Protein AF-A0A960GLC8-F1 (afdb_monomer)

Secondary structure (DSSP, 8-state):
-PPPHHHHHHHHHHHHHHHHHHHTS---PPP-PPP--EEEE--SSPPPHHHHHHTTEEEEE---SPPPP-

Radius of gyration: 28.13 Å; Cα contacts (8 Å, |Δi|>4): 32; chains: 1; bounding box: 76×26×39 Å

Mean predicted aligned error: 11.84 Å

Foldseek 3Di:
DDDDPVNVVVCVVVVVVVVVVVVVPPDDPPDDDDDPFDADEDDPDDDDPVVCVVVRGPYYDYDPDDDDDD

Structure (mmCIF, N/CA/C/O backbone):
data_AF-A0A960GLC8-F1
#
_entry.id   AF-A0A960GLC8-F1
#
loop_
_atom_site.group_PDB
_atom_site.id
_atom_site.type_symbol
_atom_site.label_atom_id
_atom_site.label_alt_id
_atom_site.label_comp_id
_atom_site.label_asym_id
_atom_site.label_entity_id
_atom_site.label_seq_id
_atom_site.pdbx_PDB_ins_code
_atom_site.Cartn_x
_atom_site.Cartn_y
_atom_site.Cartn_z
_atom_site.occupancy
_atom_site.B_iso_or_equiv
_atom_site.auth_seq_id
_atom_site.auth_comp_id
_atom_site.auth_asym_id
_atom_site.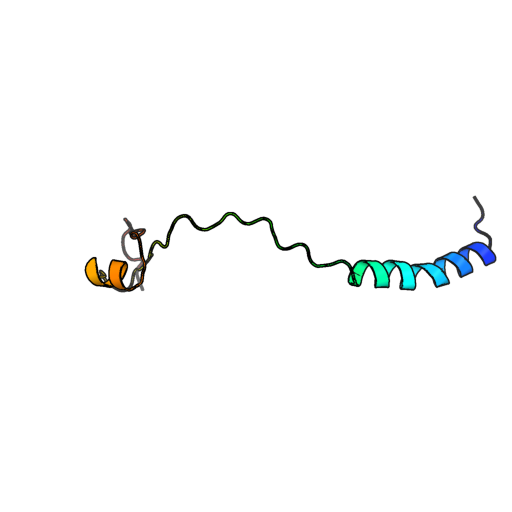auth_atom_id
_atom_site.pdbx_PDB_model_num
ATOM 1 N N . MET A 1 1 ? 59.167 6.003 -4.384 1.00 52.41 1 MET A N 1
ATOM 2 C CA . MET A 1 1 ? 58.981 6.189 -5.843 1.00 52.41 1 MET A CA 1
ATOM 3 C C . MET A 1 1 ? 58.799 7.670 -6.138 1.00 52.41 1 MET A C 1
ATOM 5 O O . MET A 1 1 ? 57.879 8.263 -5.595 1.00 52.41 1 MET A O 1
ATOM 9 N N . SER A 1 2 ? 59.681 8.278 -6.938 1.00 73.06 2 SER A N 1
ATOM 10 C CA . SER A 1 2 ? 59.524 9.671 -7.390 1.00 73.06 2 SER A CA 1
ATOM 11 C C . SER A 1 2 ? 58.627 9.701 -8.628 1.00 73.06 2 SER A C 1
ATOM 13 O O . SER A 1 2 ? 58.924 9.038 -9.623 1.00 73.06 2 SER A O 1
ATOM 15 N N . VAL A 1 3 ? 57.507 10.424 -8.572 1.00 75.88 3 VAL A N 1
ATOM 16 C CA . VAL A 1 3 ? 56.624 10.604 -9.732 1.00 75.8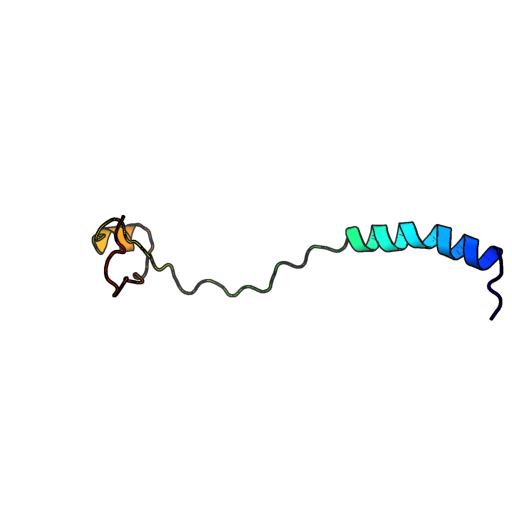8 3 VAL A CA 1
ATOM 17 C C . VAL A 1 3 ? 57.187 11.732 -10.596 1.00 75.88 3 VAL A C 1
ATOM 19 O O . VAL A 1 3 ? 57.283 12.877 -10.163 1.00 75.88 3 VAL A O 1
ATOM 22 N N . SER A 1 4 ? 57.560 11.422 -11.840 1.00 88.12 4 SER A N 1
ATOM 23 C CA . SER A 1 4 ? 58.009 12.436 -12.802 1.00 88.12 4 SER A CA 1
ATOM 24 C C . SER A 1 4 ? 56.885 13.427 -13.125 1.00 88.12 4 SER A C 1
ATOM 26 O O . SER A 1 4 ? 55.739 13.020 -13.325 1.00 88.12 4 SER A O 1
ATOM 28 N N . ARG A 1 5 ? 57.223 14.716 -13.282 1.00 88.31 5 ARG A N 1
ATOM 29 C CA . ARG A 1 5 ? 56.290 15.788 -13.699 1.00 88.31 5 ARG A CA 1
ATOM 30 C C . ARG A 1 5 ? 55.488 15.408 -14.948 1.00 88.31 5 ARG A C 1
ATOM 32 O O . ARG A 1 5 ? 54.306 15.707 -15.044 1.00 88.31 5 ARG A O 1
ATOM 39 N N . ARG A 1 6 ? 56.111 14.682 -15.880 1.00 88.19 6 ARG A N 1
ATOM 40 C CA . ARG A 1 6 ? 55.456 14.178 -17.095 1.00 88.19 6 ARG A CA 1
ATOM 41 C C . ARG A 1 6 ? 54.354 13.160 -16.788 1.00 88.19 6 ARG A C 1
ATOM 43 O O . ARG A 1 6 ? 53.315 13.191 -17.434 1.00 88.19 6 ARG A O 1
ATOM 50 N N . ASN A 1 7 ? 54.571 12.269 -15.822 1.00 85.62 7 ASN A N 1
ATOM 51 C CA . ASN A 1 7 ? 53.558 11.293 -15.414 1.00 85.62 7 ASN A CA 1
ATOM 52 C C . ASN A 1 7 ? 52.411 11.978 -14.673 1.00 85.62 7 ASN A C 1
ATOM 54 O O . ASN A 1 7 ? 51.257 11.653 -14.930 1.00 85.62 7 ASN A O 1
ATOM 58 N N . LEU A 1 8 ? 52.719 12.975 -13.839 1.00 86.44 8 LEU A N 1
ATOM 59 C CA . LEU A 1 8 ? 51.698 13.778 -13.170 1.00 86.44 8 LEU A CA 1
ATOM 60 C C . LEU A 1 8 ? 50.786 14.492 -14.181 1.00 86.44 8 LEU A C 1
ATOM 62 O O . LEU A 1 8 ? 49.568 14.415 -14.062 1.00 86.44 8 LEU A O 1
ATOM 66 N N . LEU A 1 9 ? 51.364 15.113 -15.214 1.00 89.62 9 LEU A N 1
ATOM 67 C CA . LEU A 1 9 ? 50.600 15.796 -16.265 1.00 89.62 9 LEU A CA 1
ATOM 68 C C . LEU A 1 9 ? 49.738 14.833 -17.094 1.00 89.62 9 LEU A C 1
ATOM 70 O O . LEU A 1 9 ? 48.598 15.155 -17.413 1.00 89.62 9 LEU A O 1
ATOM 74 N N . LYS A 1 10 ? 50.251 13.637 -17.410 1.00 85.75 10 LYS A N 1
ATOM 75 C CA . LYS A 1 10 ? 49.479 12.603 -18.119 1.00 85.75 10 LYS A CA 1
ATOM 76 C C . LYS A 1 10 ? 48.271 12.135 -17.311 1.00 85.75 10 LYS A C 1
ATOM 78 O O . LYS A 1 10 ? 47.190 12.000 -17.871 1.00 85.75 10 LYS A O 1
ATOM 83 N N . ILE A 1 11 ? 48.451 11.910 -16.009 1.00 83.12 11 ILE A N 1
ATOM 84 C CA . ILE A 1 11 ? 47.359 11.508 -15.116 1.00 83.12 11 ILE A CA 1
ATOM 85 C C . ILE A 1 11 ? 46.333 12.639 -15.020 1.00 83.12 11 ILE A C 1
ATOM 87 O O . ILE A 1 11 ? 45.160 12.404 -15.276 1.00 83.12 11 ILE A O 1
ATOM 91 N N . ALA A 1 12 ? 46.769 13.875 -14.758 1.00 84.19 12 ALA A N 1
ATOM 92 C CA . ALA A 1 12 ? 45.877 15.031 -14.652 1.00 84.19 12 ALA A CA 1
ATOM 93 C C . ALA A 1 12 ? 45.034 15.264 -15.920 1.00 84.19 12 ALA A C 1
ATOM 95 O O . ALA A 1 12 ? 43.870 15.637 -15.815 1.00 84.19 12 ALA A O 1
ATOM 96 N N . ALA A 1 13 ? 45.597 15.009 -17.104 1.00 83.25 13 ALA A N 1
ATOM 97 C CA . ALA A 1 13 ? 44.868 15.104 -18.367 1.00 83.25 13 ALA A CA 1
ATOM 98 C C . ALA A 1 13 ? 43.894 13.932 -18.602 1.00 83.25 13 ALA A C 1
ATOM 100 O O . ALA A 1 13 ? 42.845 14.124 -19.211 1.00 83.25 13 ALA A O 1
ATOM 101 N N . ALA A 1 14 ? 44.217 12.725 -18.128 1.00 80.62 14 ALA A N 1
ATOM 102 C CA . ALA A 1 14 ? 43.398 11.530 -18.343 1.00 80.62 14 ALA A CA 1
ATOM 103 C C . ALA A 1 14 ? 42.249 11.382 -17.328 1.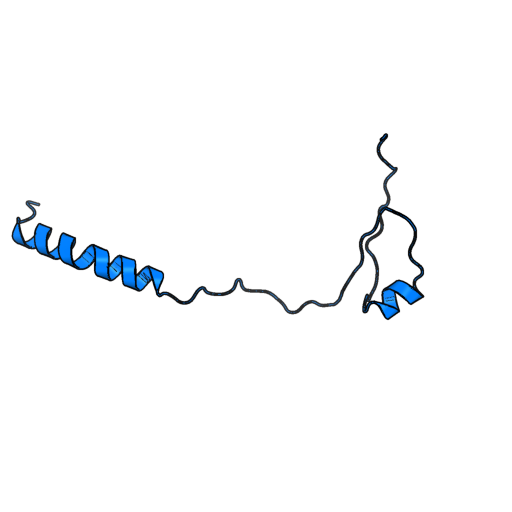00 80.62 14 ALA A C 1
ATOM 105 O O . ALA A 1 14 ? 41.201 10.830 -17.667 1.00 80.62 14 ALA A O 1
ATOM 106 N N . THR A 1 15 ? 42.411 11.886 -16.100 1.00 76.94 15 THR A N 1
ATOM 107 C CA . THR A 1 15 ? 41.418 11.741 -15.021 1.00 76.94 15 THR A CA 1
ATOM 108 C C . THR A 1 15 ? 40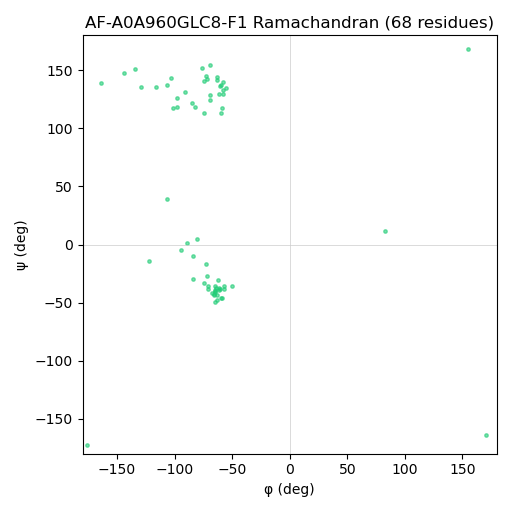.037 12.320 -15.372 1.00 76.94 15 THR A C 1
ATOM 110 O O . THR A 1 15 ? 39.054 11.607 -15.173 1.00 76.94 15 THR A O 1
ATOM 113 N N . PRO A 1 16 ? 39.899 13.540 -15.936 1.00 76.00 16 PRO A N 1
ATOM 114 C CA . PRO A 1 16 ? 38.585 14.092 -16.279 1.00 76.00 16 PRO A CA 1
ATOM 115 C C . PRO A 1 16 ? 37.861 13.272 -17.350 1.00 76.00 16 PRO A C 1
ATOM 117 O O . PRO A 1 16 ? 36.653 13.074 -17.260 1.00 76.00 16 PRO A O 1
ATOM 120 N N . ALA A 1 17 ? 38.603 12.747 -18.332 1.00 76.12 17 ALA A N 1
ATOM 121 C CA . ALA A 1 17 ? 38.046 11.889 -19.373 1.00 76.12 17 ALA A CA 1
ATOM 122 C C . ALA A 1 17 ? 37.543 10.557 -18.792 1.00 76.12 17 ALA A C 1
ATOM 124 O O . ALA A 1 17 ? 36.436 10.132 -19.109 1.00 76.12 17 ALA A O 1
ATOM 125 N N . ALA A 1 18 ? 38.306 9.931 -17.892 1.00 74.25 18 ALA A N 1
ATOM 126 C CA . ALA A 1 18 ? 37.899 8.685 -17.240 1.00 74.25 18 ALA A CA 1
ATOM 127 C C . ALA A 1 18 ? 36.660 8.863 -16.340 1.00 74.25 18 ALA A C 1
ATOM 129 O O . ALA A 1 18 ? 35.753 8.033 -16.370 1.00 74.25 18 ALA A O 1
ATOM 130 N N . VAL A 1 19 ? 36.587 9.963 -15.581 1.00 77.31 19 VAL A N 1
ATOM 131 C CA . VAL A 1 19 ? 35.418 10.288 -14.743 1.00 77.31 19 VAL A CA 1
ATOM 132 C C . VAL A 1 19 ? 34.195 10.615 -15.607 1.00 77.31 19 VAL A C 1
ATOM 134 O O . VAL A 1 19 ? 33.099 10.135 -15.323 1.00 77.31 19 VAL A O 1
ATOM 137 N N . GLY A 1 20 ? 34.384 11.367 -16.695 1.00 75.75 20 GLY A N 1
ATOM 138 C CA . GLY A 1 20 ? 33.326 11.684 -17.655 1.00 75.75 20 GLY A CA 1
ATOM 139 C C . GLY A 1 20 ? 32.749 10.443 -18.339 1.00 75.75 20 GLY A C 1
ATOM 140 O O . GLY A 1 20 ? 31.535 10.346 -18.478 1.00 75.75 20 GLY A O 1
ATOM 141 N N . LEU A 1 21 ? 33.580 9.452 -18.688 1.00 73.75 21 LEU A N 1
ATOM 142 C CA . LEU A 1 21 ? 33.099 8.160 -19.196 1.00 73.75 21 LEU A CA 1
ATOM 143 C C . LEU A 1 21 ? 32.303 7.375 -18.143 1.00 73.75 21 LEU A C 1
ATOM 145 O O . LEU A 1 21 ? 31.317 6.732 -18.489 1.00 73.75 21 LEU A O 1
ATOM 149 N N . GLY A 1 22 ? 32.690 7.453 -16.867 1.00 68.50 22 GLY A N 1
ATOM 150 C CA . GLY A 1 22 ? 31.936 6.843 -15.769 1.00 68.50 22 GLY A CA 1
ATOM 151 C C . GLY A 1 22 ? 30.525 7.422 -15.631 1.00 68.50 22 GLY A C 1
ATOM 152 O O . GLY A 1 22 ? 29.583 6.668 -15.405 1.00 68.50 22 GLY A O 1
ATOM 153 N N . ALA A 1 23 ? 30.360 8.729 -15.856 1.00 69.31 23 ALA A N 1
ATOM 154 C CA . ALA A 1 23 ? 29.063 9.413 -15.840 1.00 69.31 23 ALA A CA 1
ATOM 155 C C . ALA A 1 23 ? 28.171 9.094 -17.057 1.00 69.31 23 ALA A C 1
ATOM 157 O O . ALA A 1 23 ? 26.969 9.334 -17.011 1.00 69.31 23 ALA A O 1
ATOM 158 N N . LEU A 1 24 ? 28.747 8.547 -18.132 1.00 73.38 24 LEU A N 1
ATOM 159 C CA . LEU A 1 24 ? 28.013 8.035 -19.295 1.00 73.38 24 LEU A CA 1
ATOM 160 C C . LEU A 1 24 ? 27.633 6.556 -19.142 1.00 73.38 24 LEU A C 1
ATOM 162 O O . LEU A 1 24 ? 27.053 5.976 -20.062 1.00 73.38 24 LEU A O 1
ATOM 166 N N . SER A 1 25 ? 27.968 5.932 -18.007 1.00 72.50 25 SER A N 1
ATOM 167 C CA . SER A 1 25 ? 27.528 4.568 -17.725 1.00 72.50 25 SER A CA 1
ATOM 168 C C . SER A 1 25 ? 26.001 4.548 -17.685 1.00 72.50 25 SER A C 1
ATOM 170 O O . SER A 1 25 ? 25.414 5.378 -16.987 1.00 72.50 25 SER A O 1
ATOM 172 N N . PRO A 1 26 ? 25.344 3.629 -18.413 1.00 75.56 26 PRO A N 1
ATOM 173 C CA . PRO A 1 26 ? 23.901 3.502 -18.333 1.00 75.56 26 PRO A CA 1
ATOM 174 C C . PRO A 1 26 ? 23.517 3.216 -16.882 1.00 75.56 26 PRO A C 1
ATOM 176 O O . PRO A 1 26 ? 24.087 2.327 -16.245 1.00 75.56 26 PRO A O 1
ATOM 179 N N . GLU A 1 27 ? 22.571 3.992 -16.358 1.00 77.75 27 GLU A N 1
ATOM 180 C CA . GLU A 1 27 ? 21.991 3.743 -15.047 1.00 77.75 27 GLU A CA 1
ATOM 181 C C . GLU A 1 27 ? 21.367 2.345 -15.091 1.00 77.75 27 GLU A C 1
ATOM 183 O O . GLU A 1 27 ? 20.455 2.082 -15.877 1.00 77.75 27 GLU A O 1
ATOM 188 N N . VAL A 1 28 ? 21.928 1.408 -14.324 1.00 77.81 28 VAL A N 1
ATOM 189 C CA . VAL A 1 28 ? 21.375 0.058 -14.243 1.00 77.81 28 VAL A CA 1
ATOM 190 C C . VAL A 1 28 ? 20.116 0.173 -13.393 1.00 77.81 28 VAL A C 1
ATOM 192 O O . VAL A 1 28 ? 20.237 0.489 -12.205 1.00 77.81 28 VAL A O 1
ATOM 195 N N . PRO A 1 29 ? 18.914 -0.052 -13.957 1.00 78.62 29 PRO A N 1
ATOM 196 C CA . PRO A 1 29 ? 17.707 -0.008 -13.157 1.00 78.62 29 PRO A CA 1
ATOM 197 C C . PRO A 1 29 ? 17.829 -1.038 -12.029 1.00 78.62 29 PRO A C 1
ATOM 199 O O . PRO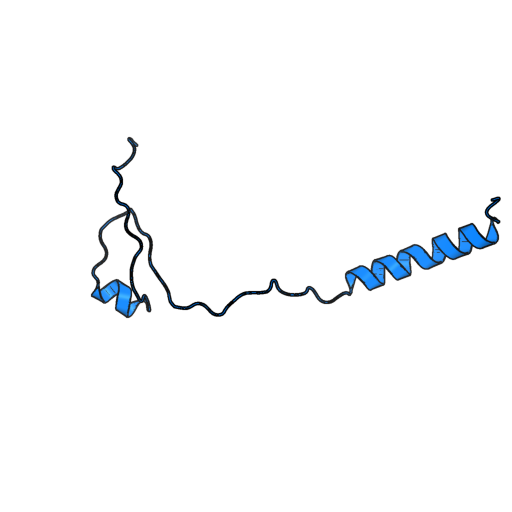 A 1 29 ? 18.357 -2.136 -12.254 1.00 78.62 29 PRO A O 1
ATOM 202 N N . PRO A 1 30 ? 17.371 -0.705 -10.812 1.00 82.06 30 PRO A N 1
ATOM 203 C CA . PRO A 1 30 ? 17.399 -1.652 -9.712 1.00 82.06 30 PRO A CA 1
ATOM 204 C C . PRO A 1 30 ? 16.669 -2.925 -10.137 1.00 82.06 30 PRO A C 1
ATOM 206 O O . PRO A 1 30 ? 15.586 -2.869 -10.726 1.00 82.06 30 PRO A O 1
ATOM 209 N N . ALA A 1 31 ? 17.273 -4.079 -9.850 1.00 81.44 31 ALA A N 1
ATOM 210 C CA . ALA A 1 31 ? 16.631 -5.354 -10.112 1.00 81.44 31 ALA A CA 1
ATOM 211 C C . ALA A 1 31 ? 15.308 -5.403 -9.335 1.00 81.44 31 ALA A C 1
ATOM 213 O O . ALA A 1 31 ? 15.298 -5.334 -8.106 1.00 81.44 31 ALA A O 1
ATOM 214 N N . SER A 1 32 ? 14.199 -5.495 -10.063 1.00 84.69 32 SER A N 1
ATOM 215 C CA . SER A 1 32 ? 12.854 -5.530 -9.499 1.00 84.69 32 SER A CA 1
ATOM 216 C C . SER A 1 32 ? 12.094 -6.710 -10.083 1.00 84.69 32 SER A C 1
ATOM 218 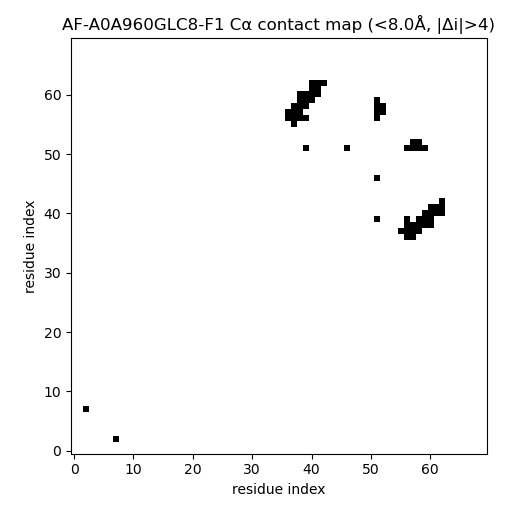O O . SER A 1 32 ? 12.159 -6.975 -11.285 1.00 84.69 32 SER A O 1
ATOM 220 N N . ALA A 1 33 ? 11.388 -7.439 -9.224 1.00 87.56 33 ALA A N 1
ATOM 221 C CA . ALA A 1 33 ? 10.483 -8.489 -9.659 1.00 87.56 33 ALA A CA 1
ATOM 222 C C . ALA A 1 33 ? 9.194 -7.875 -10.219 1.00 87.56 33 ALA A C 1
ATOM 224 O O . ALA A 1 33 ? 8.761 -6.802 -9.793 1.00 87.56 33 ALA A O 1
ATOM 225 N N . ALA A 1 34 ? 8.548 -8.581 -11.149 1.00 90.44 34 ALA A N 1
ATOM 226 C CA . ALA A 1 34 ? 7.206 -8.212 -11.572 1.00 90.44 34 ALA A CA 1
ATOM 227 C C . ALA A 1 34 ? 6.244 -8.267 -10.363 1.00 90.44 34 ALA A C 1
ATOM 229 O O . ALA A 1 34 ? 6.312 -9.223 -9.582 1.00 90.44 34 ALA A O 1
ATOM 230 N N . PRO A 1 35 ? 5.346 -7.279 -10.188 1.00 90.50 35 PRO A N 1
ATOM 231 C CA . PRO A 1 35 ? 4.356 -7.307 -9.118 1.00 90.50 35 PRO A CA 1
ATOM 232 C C . PRO A 1 35 ? 3.443 -8.533 -9.233 1.00 90.50 35 PRO A C 1
ATOM 234 O O . PRO A 1 35 ? 2.963 -8.851 -10.319 1.00 90.50 35 PRO A O 1
ATOM 237 N N . LEU A 1 36 ? 3.156 -9.191 -8.106 1.00 94.38 36 LEU A N 1
ATOM 238 C CA . LEU A 1 36 ? 2.226 -10.332 -8.050 1.00 94.38 36 LEU A CA 1
ATOM 239 C C . LEU A 1 36 ? 0.752 -9.901 -7.924 1.00 94.38 36 LEU A C 1
ATOM 241 O O . LEU A 1 36 ? -0.149 -10.726 -8.041 1.00 94.38 36 LEU A O 1
ATOM 245 N N . GLY A 1 37 ? 0.508 -8.613 -7.679 1.00 95.12 37 GLY A N 1
ATOM 246 C CA . GLY A 1 37 ? -0.818 -8.010 -7.591 1.00 95.12 37 GLY A CA 1
ATOM 247 C C . GLY A 1 37 ? -0.825 -6.747 -6.733 1.00 95.12 37 GLY A C 1
ATOM 248 O O . GLY A 1 37 ? 0.151 -6.441 -6.047 1.00 95.12 37 GLY A O 1
ATOM 249 N N . LEU A 1 38 ? -1.932 -6.004 -6.790 1.00 96.25 38 LEU A N 1
ATOM 250 C CA . LEU A 1 38 ? -2.136 -4.767 -6.038 1.00 96.25 38 LEU A CA 1
ATOM 251 C C . LEU A 1 38 ? -2.950 -5.038 -4.767 1.00 96.25 38 LEU A C 1
ATOM 253 O O . LEU A 1 38 ? -4.055 -5.581 -4.837 1.00 96.25 38 LEU A O 1
ATOM 257 N N . LEU A 1 39 ? -2.420 -4.634 -3.612 1.00 98.00 39 LEU A N 1
ATOM 258 C CA . LEU A 1 39 ? -3.141 -4.641 -2.340 1.00 98.00 39 LEU A CA 1
ATOM 259 C C . LEU A 1 39 ? -3.301 -3.208 -1.836 1.00 98.00 39 LEU A C 1
ATOM 261 O O . LEU A 1 39 ? -2.344 -2.440 -1.838 1.00 98.00 39 LEU A O 1
ATOM 265 N N . PHE A 1 40 ? -4.502 -2.872 -1.372 1.00 98.00 40 PHE A N 1
ATOM 266 C CA . PHE A 1 40 ? -4.805 -1.555 -0.814 1.00 98.00 40 PHE A CA 1
ATOM 267 C C . PHE A 1 40 ? -4.576 -1.527 0.700 1.00 98.00 40 PHE A C 1
ATOM 269 O O . PHE A 1 40 ? -5.113 -2.371 1.419 1.00 98.00 40 PHE A O 1
ATOM 276 N N . ASP A 1 41 ? -3.858 -0.526 1.200 1.00 97.69 41 ASP A N 1
ATOM 277 C CA . ASP A 1 41 ? -3.913 -0.113 2.603 1.00 97.69 41 ASP A CA 1
ATOM 278 C C . ASP A 1 41 ? -4.750 1.170 2.731 1.00 97.69 41 ASP A C 1
ATOM 280 O O . ASP A 1 41 ? -4.801 1.993 1.818 1.00 97.69 41 ASP A O 1
ATOM 284 N N . TYR A 1 42 ? -5.519 1.292 3.815 1.00 97.31 42 TYR A N 1
ATOM 285 C CA . TYR A 1 42 ? -6.399 2.444 4.023 1.00 97.31 42 TYR A CA 1
ATOM 286 C C . TYR A 1 42 ? -6.870 2.566 5.477 1.00 97.31 42 TYR A C 1
ATOM 288 O O . TYR A 1 42 ? -7.260 1.580 6.115 1.00 97.31 42 TYR A O 1
ATOM 296 N N . ALA A 1 43 ? -6.896 3.803 5.986 1.00 96.44 43 ALA A N 1
ATOM 297 C CA . ALA A 1 43 ? -7.291 4.128 7.365 1.00 96.44 43 ALA A CA 1
ATOM 298 C C . ALA A 1 43 ? -8.471 5.117 7.481 1.00 96.44 43 ALA A C 1
ATOM 300 O O . ALA A 1 43 ? -9.052 5.256 8.560 1.00 96.44 43 ALA A O 1
ATOM 301 N N . ALA A 1 44 ? -8.841 5.800 6.391 1.00 95.81 44 ALA A N 1
ATOM 302 C CA . ALA A 1 44 ? -9.888 6.828 6.406 1.00 95.81 44 ALA A CA 1
ATOM 303 C C . ALA A 1 44 ? -11.312 6.258 6.571 1.00 95.81 44 ALA A C 1
ATOM 305 O O . ALA A 1 44 ? -12.192 6.928 7.103 1.00 95.81 44 ALA A O 1
ATOM 306 N N . GLY A 1 45 ? -11.544 5.015 6.151 1.00 94.69 45 GLY A N 1
ATOM 307 C CA . GLY A 1 45 ? -12.843 4.344 6.214 1.00 94.69 45 GLY A CA 1
ATOM 308 C C . GLY A 1 45 ? -12.733 2.898 5.742 1.00 94.69 45 GLY A C 1
ATOM 309 O O . GLY A 1 45 ? -11.628 2.418 5.518 1.00 94.69 45 GLY A O 1
ATOM 310 N N . VAL A 1 46 ? -13.850 2.184 5.594 1.00 96.88 46 VAL A N 1
ATOM 311 C CA . VAL A 1 46 ? -13.848 0.821 5.035 1.00 96.88 46 VAL A CA 1
ATOM 312 C C . VAL A 1 46 ? -14.302 0.863 3.580 1.00 96.88 46 VAL A C 1
ATOM 314 O O . VAL A 1 46 ? -15.432 1.251 3.303 1.00 96.88 46 VAL A O 1
ATOM 317 N N . LEU A 1 47 ? -13.422 0.464 2.658 1.00 97.19 47 LEU A N 1
ATOM 318 C CA . LEU A 1 47 ? -13.759 0.327 1.239 1.00 97.19 47 LEU A CA 1
ATOM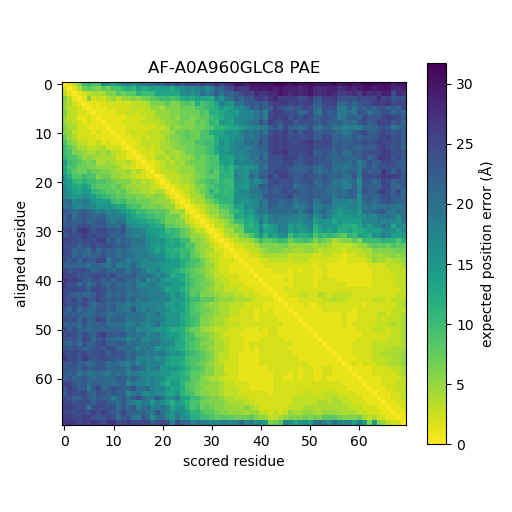 319 C C . LEU A 1 47 ? -14.646 -0.901 1.003 1.00 97.19 47 LEU A C 1
ATOM 321 O O . LEU A 1 47 ? -14.468 -1.935 1.655 1.00 97.19 47 LEU A O 1
ATOM 325 N N . LYS A 1 48 ? -15.577 -0.811 0.045 1.00 98.06 48 LYS A N 1
ATOM 326 C CA . LYS A 1 48 ? -16.335 -1.981 -0.416 1.00 98.06 48 LYS A CA 1
ATOM 327 C C . LYS A 1 48 ? -15.415 -2.876 -1.240 1.00 98.06 48 LYS A C 1
ATOM 329 O O . LYS A 1 48 ? -14.629 -2.388 -2.045 1.00 98.06 48 LYS A O 1
ATOM 334 N N . ALA A 1 49 ? -15.573 -4.191 -1.107 1.00 97.62 49 ALA A N 1
ATOM 335 C CA . ALA A 1 49 ? -14.781 -5.154 -1.873 1.00 97.62 49 ALA A CA 1
ATOM 336 C C . ALA A 1 49 ? -14.912 -4.950 -3.396 1.00 97.62 49 ALA A C 1
ATOM 338 O O . ALA A 1 49 ? -13.919 -5.030 -4.109 1.00 97.62 49 ALA A O 1
ATOM 339 N N . ALA A 1 50 ? -16.113 -4.607 -3.880 1.00 98.25 50 ALA A N 1
ATOM 340 C CA . ALA A 1 50 ? -16.352 -4.323 -5.295 1.00 98.25 50 ALA A CA 1
ATOM 341 C C . ALA A 1 50 ? -15.511 -3.146 -5.815 1.00 98.25 50 ALA A C 1
ATOM 343 O O . ALA A 1 50 ? -14.996 -3.219 -6.926 1.00 98.25 50 ALA A O 1
ATOM 344 N N . ASP A 1 51 ? -15.321 -2.103 -5.001 1.00 98.12 51 ASP A N 1
ATOM 345 C CA . ASP A 1 51 ? -14.532 -0.929 -5.382 1.00 98.12 51 ASP A CA 1
ATOM 346 C C . ASP A 1 51 ? -13.034 -1.277 -5.448 1.00 98.12 51 ASP A C 1
ATOM 348 O O . ASP A 1 51 ? -12.329 -0.818 -6.344 1.00 98.12 51 ASP A O 1
ATOM 352 N N . ILE A 1 52 ? -12.557 -2.151 -4.551 1.00 97.94 52 IL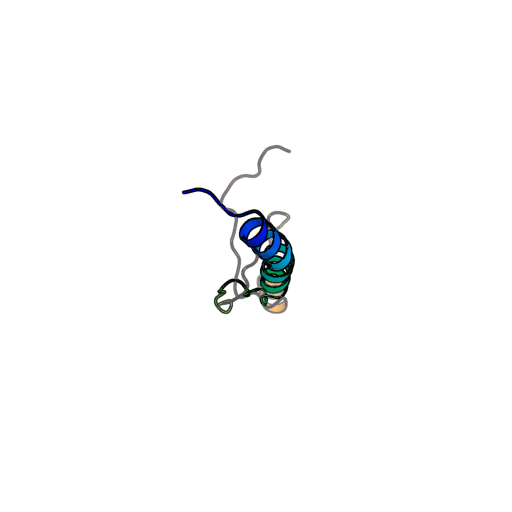E A N 1
ATOM 353 C CA . ILE A 1 52 ? -11.175 -2.664 -4.559 1.00 97.94 52 ILE A CA 1
ATOM 354 C C . ILE A 1 52 ? -10.911 -3.458 -5.842 1.00 97.94 52 ILE A C 1
ATOM 356 O O . ILE A 1 52 ? -9.912 -3.223 -6.522 1.00 97.94 52 ILE A O 1
ATOM 360 N N . THR A 1 53 ? -11.818 -4.369 -6.201 1.00 97.69 53 THR A N 1
ATOM 361 C CA . THR A 1 53 ? -11.701 -5.164 -7.431 1.00 97.69 53 THR A CA 1
ATOM 362 C C . THR A 1 53 ? -11.815 -4.292 -8.681 1.00 97.69 53 THR A C 1
ATOM 364 O O . THR A 1 53 ? -11.021 -4.455 -9.605 1.00 97.69 53 THR A O 1
ATOM 367 N N . ALA A 1 54 ? -12.749 -3.335 -8.711 1.00 98.25 54 ALA A N 1
ATOM 368 C CA . ALA A 1 54 ? -12.913 -2.405 -9.831 1.00 98.25 54 ALA A CA 1
ATOM 369 C C . ALA A 1 54 ? -11.672 -1.521 -10.048 1.00 98.25 54 ALA A C 1
ATOM 371 O O . ALA A 1 54 ? -11.355 -1.179 -11.185 1.00 98.25 54 ALA A O 1
ATOM 372 N N . ALA A 1 55 ? -10.937 -1.203 -8.978 1.00 97.06 55 ALA A N 1
ATOM 373 C CA . ALA A 1 55 ? -9.665 -0.486 -9.033 1.00 97.06 55 ALA A CA 1
ATOM 374 C C . ALA A 1 55 ? -8.455 -1.379 -9.394 1.00 97.06 55 ALA A C 1
ATOM 376 O O . ALA A 1 55 ? -7.319 -0.906 -9.371 1.00 97.06 55 ALA A O 1
ATOM 377 N N . GLY A 1 56 ? -8.671 -2.661 -9.716 1.00 97.44 56 GLY A N 1
ATOM 378 C CA . GLY A 1 56 ? -7.615 -3.612 -10.086 1.00 97.44 56 GLY A CA 1
ATOM 379 C C . GLY A 1 56 ? -6.885 -4.250 -8.899 1.00 97.44 56 GLY A C 1
ATOM 380 O O . GLY A 1 56 ? -5.850 -4.891 -9.079 1.00 97.44 56 GLY A O 1
ATOM 381 N N . GLY A 1 57 ? -7.404 -4.080 -7.682 1.00 97.31 57 GLY A N 1
ATOM 382 C CA . GLY A 1 57 ? -6.878 -4.718 -6.482 1.00 97.31 57 GLY A CA 1
ATOM 383 C C . GLY A 1 57 ? -7.229 -6.197 -6.403 1.00 97.31 57 GLY A C 1
ATOM 384 O O . GLY A 1 57 ? -8.360 -6.599 -6.679 1.00 97.31 57 GLY A O 1
ATOM 385 N N . ILE A 1 58 ? -6.275 -6.997 -5.934 1.00 98.00 58 ILE A N 1
ATOM 386 C CA . ILE A 1 58 ? -6.494 -8.408 -5.587 1.00 98.00 58 ILE A CA 1
ATOM 387 C C . ILE A 1 58 ? -6.815 -8.598 -4.096 1.00 98.00 58 ILE A C 1
ATOM 389 O O . ILE A 1 58 ? -7.108 -9.708 -3.661 1.00 98.00 58 ILE A O 1
ATOM 393 N N . GLY A 1 59 ? -6.755 -7.527 -3.297 1.00 97.81 59 GLY A N 1
ATOM 394 C CA . GLY A 1 59 ? -7.043 -7.573 -1.867 1.00 97.81 59 GLY A CA 1
ATOM 395 C C . GLY A 1 59 ? -6.680 -6.287 -1.128 1.00 97.81 59 GLY A C 1
ATOM 396 O O . GLY A 1 59 ? -6.470 -5.232 -1.730 1.00 97.81 59 GLY A O 1
ATOM 397 N N . ALA A 1 60 ? -6.601 -6.384 0.200 1.00 98.12 60 ALA A N 1
ATOM 398 C CA . ALA A 1 60 ? -6.258 -5.272 1.078 1.00 98.12 60 ALA A CA 1
ATOM 399 C C . ALA A 1 60 ? -5.413 -5.718 2.276 1.00 98.12 60 ALA A C 1
ATOM 401 O O . ALA A 1 60 ? -5.613 -6.808 2.814 1.00 98.12 60 ALA A O 1
ATOM 402 N N . ILE A 1 61 ? -4.526 -4.834 2.730 1.00 98.12 61 ILE A N 1
ATOM 403 C CA . ILE A 1 61 ? -3.813 -4.947 4.005 1.00 98.12 61 ILE A CA 1
ATOM 404 C C . ILE A 1 61 ? -4.567 -4.076 5.015 1.00 98.12 61 ILE A C 1
ATOM 406 O O . ILE A 1 61 ? -4.736 -2.871 4.824 1.00 98.12 61 ILE A O 1
ATOM 410 N N . ARG A 1 62 ? -5.094 -4.690 6.079 1.00 97.81 62 ARG A N 1
ATOM 411 C CA . ARG A 1 62 ? -5.983 -4.023 7.042 1.00 97.81 62 ARG A CA 1
ATOM 412 C C . ARG A 1 62 ? -5.268 -3.752 8.360 1.00 97.81 62 ARG A C 1
ATOM 414 O O . ARG A 1 62 ? -4.587 -4.622 8.893 1.00 97.81 62 ARG A O 1
ATOM 421 N N . TYR A 1 63 ? -5.481 -2.558 8.906 1.00 97.06 63 TYR A N 1
ATOM 422 C CA . TYR A 1 63 ? -5.010 -2.211 10.242 1.00 97.06 63 TYR A CA 1
ATOM 423 C C . TYR A 1 63 ? -5.788 -2.992 11.306 1.00 97.06 63 TYR A C 1
ATOM 425 O O . TYR A 1 63 ? -7.012 -2.908 11.373 1.00 97.06 63 TYR A O 1
ATOM 433 N N . VAL A 1 64 ? -5.053 -3.718 12.149 1.00 97.00 64 VAL A N 1
ATOM 434 C CA . VAL A 1 64 ? -5.543 -4.430 13.345 1.00 97.00 64 VAL A CA 1
ATOM 435 C C . VAL A 1 64 ? -5.110 -3.696 14.616 1.00 97.00 64 VAL A C 1
ATOM 437 O O . VAL A 1 64 ? -4.659 -4.285 15.592 1.00 97.00 64 VAL A O 1
ATOM 440 N N . SER A 1 65 ? -5.159 -2.369 14.562 1.00 95.81 65 SER A N 1
ATOM 441 C CA . SER A 1 65 ? -4.692 -1.479 15.620 1.00 95.81 65 SER A CA 1
ATOM 442 C C . SER A 1 65 ? -5.714 -0.384 15.866 1.00 95.81 65 SER A C 1
ATOM 444 O O . SER A 1 65 ? -6.415 0.034 14.941 1.00 95.81 65 SER A O 1
ATOM 446 N N . ASP A 1 66 ? -5.752 0.103 17.101 1.00 96.94 66 ASP A N 1
ATOM 447 C CA . ASP A 1 66 ? -6.587 1.238 17.469 1.00 96.94 66 ASP A CA 1
ATOM 448 C C . ASP A 1 66 ? -6.076 2.541 16.844 1.00 96.94 66 ASP A C 1
ATOM 450 O O . ASP A 1 66 ? -4.887 2.714 16.547 1.00 96.94 66 ASP A O 1
ATOM 454 N N . ARG A 1 67 ? -6.994 3.494 16.661 1.00 95.19 67 ARG A N 1
ATOM 455 C CA . ARG A 1 67 ? -6.654 4.837 16.191 1.00 95.19 67 ARG A CA 1
ATOM 456 C C . ARG A 1 67 ? -5.882 5.571 17.289 1.00 95.19 67 ARG A C 1
ATOM 458 O O . ARG A 1 67 ? -6.332 5.646 18.430 1.00 95.19 67 ARG A O 1
ATOM 465 N N . ARG A 1 68 ? -4.728 6.143 16.934 1.00 95.25 68 ARG A N 1
ATOM 466 C CA . ARG A 1 68 ? -3.989 7.029 17.844 1.00 95.25 68 ARG A CA 1
ATOM 467 C C . ARG A 1 68 ? -4.831 8.276 18.149 1.00 95.25 68 ARG A C 1
ATOM 469 O O . ARG A 1 68 ? -5.507 8.751 17.242 1.00 95.25 68 ARG A O 1
ATOM 476 N N . PRO A 1 69 ? -4.777 8.822 19.373 1.00 96.81 69 PRO A N 1
ATOM 477 C CA . PRO A 1 69 ? -5.427 10.093 19.680 1.00 96.81 69 PRO A CA 1
ATOM 478 C C . PRO A 1 69 ? -4.912 11.222 18.769 1.00 96.81 69 PRO A C 1
ATOM 480 O O . PRO A 1 69 ? -3.697 11.353 18.605 1.00 96.81 69 PRO A O 1
ATOM 483 N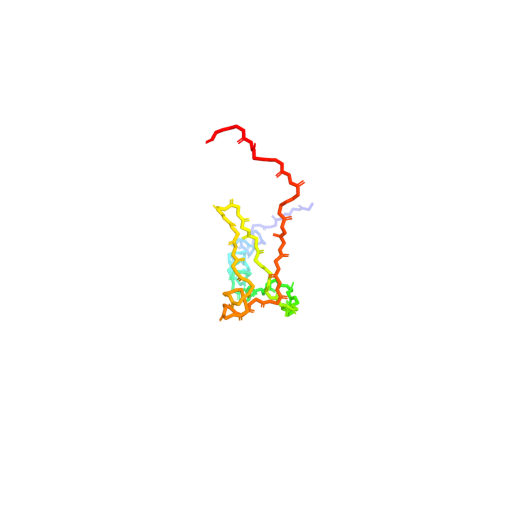 N . GLY A 1 70 ? -5.832 12.015 18.209 1.00 79.69 70 GLY A N 1
ATOM 484 C CA . GLY A 1 70 ? -5.586 13.076 17.219 1.00 79.69 70 GLY A CA 1
ATOM 485 C C . GLY A 1 70 ? -6.559 12.993 16.049 1.00 79.69 70 GLY A C 1
ATOM 486 O O . GLY A 1 70 ? -6.415 13.830 15.135 1.00 79.69 70 GLY A O 1
#

Solvent-accessible surface area (backbone atoms only — not comparable to full-atom values): 4818 Å² total; per-residue (Å²): 135,87,83,50,70,69,56,53,51,53,48,66,65,44,48,61,57,56,52,53,54,59,72,66,51,77,82,76,75,77,92,73,79,82,80,95,69,42,65,46,72,68,84,93,64,86,80,56,70,68,58,40,46,74,72,64,29,79,49,68,55,76,80,91,66,82,83,74,93,130

Sequence (70 aa):
MSVSRRNLLKIAAATPAAVGLGALSPEVPPASAAPLGLLFDYAAGVLKAADITAAGGIGAIRYVSDRRPG

pLDDT: mean 88.06, std 10.32, range [52.41, 98.25]